Protein AF-A0A8H3E1N0-F1 (afdb_monomer_lite)

pLDDT: mean 84.83, std 15.78, range [29.83, 97.44]

Radius of gyration: 17.58 Å; chains: 1; bounding box: 45×34×52 Å

Sequence (153 aa):
MGNVQGLPPCPPDISEPHYLALLFARECMGCGQSIGATLYGELRVRFCRSCRHSRLVVLNGLDPRVDRLIYRSPEPIRVPLELSGPPVSCAIRVEADAIREKFKELLEAGDTDVLDAWEQERRMVTIERIKEARAIRAFLKSWKPNMRGLKPK

Secondary structure (DSSP, 8-state):
--SSTTPPPPPTTS-HHHHHHHHH--S-TTT---SSPEEETTTTEEE-HHHHHHHEEE--S--HHHHTTS--B-S-----GGG--S---EEEHHHHHHHHHHHHHHHHHT-HHHHHHHHHHHHHHHHHHHHHHHHHHHHHHHHTTGGGG----

Structure (mmCIF, N/CA/C/O backbone):
data_AF-A0A8H3E1N0-F1
#
_entry.id   AF-A0A8H3E1N0-F1
#
loop_
_atom_site.group_PDB
_atom_site.id
_atom_site.type_symbol
_atom_site.label_atom_id
_atom_site.label_alt_id
_atom_site.label_comp_id
_atom_site.label_asym_id
_atom_site.label_entity_id
_atom_site.label_seq_id
_atom_site.pdbx_PDB_ins_code
_atom_site.Cartn_x
_atom_site.Cartn_y
_atom_site.Cartn_z
_atom_site.occupancy
_atom_site.B_iso_or_equiv
_atom_site.auth_seq_id
_atom_site.auth_comp_id
_atom_site.auth_asym_id
_atom_site.auth_atom_id
_atom_site.pdbx_PDB_model_num
ATOM 1 N N . MET A 1 1 ? 18.885 -14.534 -2.332 1.00 52.19 1 MET A N 1
ATOM 2 C CA . MET A 1 1 ? 19.318 -13.412 -3.209 1.00 52.19 1 MET A CA 1
ATOM 3 C C . MET A 1 1 ? 20.668 -12.833 -2.760 1.00 52.19 1 MET A C 1
ATOM 5 O O . MET A 1 1 ? 20.719 -12.263 -1.683 1.00 52.19 1 MET A O 1
ATOM 9 N N . GLY A 1 2 ? 21.754 -12.975 -3.536 1.00 56.16 2 GLY A N 1
ATOM 10 C CA . GLY A 1 2 ? 23.086 -12.430 -3.174 1.00 56.16 2 GLY A CA 1
ATOM 11 C C . GLY A 1 2 ? 23.897 -11.827 -4.332 1.00 56.16 2 GLY A C 1
ATOM 12 O O . GLY A 1 2 ? 25.013 -11.367 -4.127 1.00 56.16 2 GLY A O 1
ATOM 13 N N . ASN A 1 3 ? 23.344 -11.800 -5.549 1.00 69.31 3 ASN A N 1
ATOM 14 C CA . ASN A 1 3 ? 24.115 -11.486 -6.761 1.00 69.31 3 ASN A CA 1
ATOM 15 C C . ASN A 1 3 ? 24.075 -10.001 -7.157 1.00 69.31 3 ASN A C 1
ATOM 17 O O . ASN A 1 3 ? 24.708 -9.608 -8.132 1.00 69.31 3 ASN A O 1
ATOM 21 N N . VAL A 1 4 ? 23.312 -9.175 -6.435 1.00 78.12 4 VAL A N 1
ATOM 22 C CA . VAL A 1 4 ? 23.146 -7.747 -6.725 1.00 78.12 4 VAL A CA 1
ATOM 23 C C . VAL A 1 4 ? 23.588 -6.942 -5.512 1.00 78.12 4 VAL A C 1
ATOM 25 O O . VAL A 1 4 ? 22.900 -6.904 -4.493 1.00 78.12 4 VAL A O 1
ATOM 28 N N . GLN A 1 5 ? 24.753 -6.304 -5.616 1.00 83.25 5 GLN A N 1
ATOM 29 C CA . GLN A 1 5 ? 25.311 -5.511 -4.524 1.00 83.25 5 GLN A CA 1
ATOM 30 C C . GLN A 1 5 ? 24.374 -4.350 -4.159 1.00 83.25 5 GLN A C 1
ATOM 32 O O . GLN A 1 5 ? 23.920 -3.603 -5.026 1.00 83.25 5 GLN A O 1
ATOM 37 N N . GLY A 1 6 ? 24.092 -4.200 -2.863 1.00 86.88 6 GLY A N 1
ATOM 38 C CA . GLY A 1 6 ? 23.243 -3.128 -2.337 1.00 86.88 6 GLY A CA 1
ATOM 39 C C . GLY A 1 6 ? 21.738 -3.319 -2.558 1.00 86.88 6 GLY A C 1
ATOM 40 O O . GLY A 1 6 ? 20.975 -2.423 -2.202 1.00 86.88 6 GLY A O 1
ATOM 41 N N . LEU A 1 7 ? 21.302 -4.455 -3.118 1.00 90.12 7 LEU A N 1
ATOM 42 C CA . LEU A 1 7 ? 19.887 -4.808 -3.223 1.00 90.12 7 LEU A CA 1
ATOM 43 C C . LEU A 1 7 ? 19.283 -4.973 -1.814 1.00 90.12 7 LEU A C 1
ATOM 45 O O . LEU A 1 7 ? 19.788 -5.798 -1.049 1.00 90.12 7 LEU A O 1
ATOM 49 N N . PRO A 1 8 ? 18.208 -4.243 -1.457 1.00 93.56 8 PRO A N 1
ATOM 50 C CA . PRO A 1 8 ? 17.540 -4.445 -0.177 1.00 93.56 8 PRO A CA 1
ATOM 51 C C . PRO A 1 8 ? 16.937 -5.853 -0.092 1.00 93.56 8 PRO A C 1
ATOM 53 O O . PRO A 1 8 ? 16.534 -6.392 -1.131 1.00 93.56 8 PRO A O 1
ATOM 56 N N . PRO A 1 9 ? 16.836 -6.443 1.112 1.00 93.06 9 PRO A N 1
ATOM 57 C CA . PRO A 1 9 ? 16.220 -7.755 1.286 1.00 93.06 9 PRO A CA 1
ATOM 58 C C . PRO A 1 9 ? 14.776 -7.760 0.770 1.00 93.06 9 PRO A C 1
ATOM 60 O O . PRO A 1 9 ? 14.094 -6.734 0.789 1.00 93.06 9 PRO A O 1
ATOM 63 N N . CYS A 1 10 ? 14.317 -8.921 0.298 1.00 94.44 10 CYS A N 1
ATOM 64 C CA . CYS A 1 10 ? 12.913 -9.099 -0.058 1.00 94.44 10 CYS A CA 1
ATOM 65 C C . CYS A 1 10 ? 12.059 -8.968 1.207 1.00 94.44 10 CYS A C 1
ATOM 67 O O . CYS A 1 10 ? 12.362 -9.648 2.191 1.00 94.44 10 CYS A O 1
ATOM 69 N N . PRO A 1 11 ? 11.007 -8.135 1.188 1.00 94.56 11 PRO A N 1
ATOM 70 C CA . PRO A 1 11 ? 10.053 -8.090 2.282 1.00 94.56 11 PRO A CA 1
ATOM 71 C C . PRO A 1 11 ? 9.407 -9.462 2.540 1.00 94.56 11 PRO A C 1
ATOM 73 O O . PRO A 1 11 ? 9.196 -10.213 1.583 1.00 94.56 11 PRO A O 1
ATOM 76 N N . PRO A 1 12 ? 9.046 -9.786 3.792 1.00 92.56 12 PRO A N 1
ATOM 77 C CA . PRO A 1 12 ? 8.578 -11.123 4.170 1.00 92.56 12 PRO A CA 1
ATOM 78 C C . PRO A 1 12 ? 7.184 -11.484 3.628 1.00 92.56 12 PRO A C 1
ATOM 80 O O . PRO A 1 12 ? 6.870 -12.660 3.477 1.00 92.56 12 PRO A O 1
ATOM 83 N N . ASP A 1 13 ? 6.341 -10.497 3.326 1.00 93.19 13 ASP A N 1
ATOM 84 C CA . ASP A 1 13 ? 4.964 -10.684 2.844 1.00 93.19 13 ASP A CA 1
ATOM 85 C C . ASP A 1 13 ? 4.842 -10.775 1.310 1.00 93.19 13 ASP A C 1
ATOM 87 O O . ASP A 1 13 ? 3.732 -10.850 0.785 1.00 93.19 13 ASP A O 1
ATOM 91 N N . ILE A 1 14 ? 5.959 -10.798 0.572 1.00 93.81 14 ILE A N 1
ATOM 92 C CA . ILE A 1 14 ? 5.976 -11.107 -0.866 1.00 93.81 14 ILE A CA 1
ATOM 93 C C . ILE A 1 14 ? 7.064 -12.133 -1.196 1.00 93.81 14 ILE A C 1
ATOM 95 O O . ILE A 1 14 ? 8.072 -12.245 -0.508 1.00 93.81 14 ILE A O 1
ATOM 99 N N . SER A 1 15 ? 6.872 -12.891 -2.276 1.00 94.81 15 SER A N 1
ATOM 100 C CA . SER A 1 15 ? 7.863 -13.873 -2.728 1.00 94.81 15 SER A CA 1
ATOM 101 C C . SER A 1 15 ? 9.052 -13.205 -3.431 1.00 94.81 15 SER A C 1
ATOM 103 O O . SER A 1 15 ? 8.896 -12.154 -4.060 1.00 94.81 15 SER A O 1
ATOM 105 N N . GLU A 1 16 ? 10.234 -13.840 -3.408 1.00 92.50 16 GLU A N 1
ATOM 106 C CA . GLU A 1 16 ? 11.411 -13.305 -4.116 1.00 92.50 16 GLU A CA 1
ATOM 107 C C . GLU A 1 16 ? 11.133 -13.031 -5.611 1.00 92.50 16 GLU A C 1
ATOM 109 O O . GLU A 1 16 ? 11.491 -11.951 -6.087 1.00 92.50 16 GLU A O 1
ATOM 114 N N . PRO A 1 17 ? 10.446 -13.917 -6.371 1.00 92.75 17 PRO A N 1
ATOM 115 C CA . PRO A 1 17 ? 10.100 -13.629 -7.764 1.00 92.75 17 PRO A CA 1
ATOM 116 C C . PRO A 1 17 ? 9.224 -12.381 -7.922 1.00 92.75 17 PRO A C 1
ATOM 118 O O . PRO A 1 17 ? 9.448 -11.581 -8.833 1.00 92.75 17 PRO A O 1
ATOM 121 N N . HIS A 1 18 ? 8.258 -12.176 -7.020 1.00 93.56 18 HIS A N 1
ATOM 122 C CA . HIS A 1 18 ? 7.418 -10.980 -7.022 1.00 93.56 18 HIS A CA 1
ATOM 123 C C . HIS A 1 18 ? 8.257 -9.724 -6.760 1.00 93.56 18 HIS A C 1
ATOM 125 O O . HIS A 1 18 ? 8.110 -8.714 -7.449 1.00 93.56 18 HIS A O 1
ATOM 131 N N . TYR A 1 19 ? 9.174 -9.790 -5.796 1.00 95.00 19 TYR A N 1
ATOM 132 C CA . TYR A 1 19 ? 10.064 -8.685 -5.463 1.00 95.00 19 TYR A CA 1
ATOM 133 C C . TYR A 1 19 ? 11.015 -8.328 -6.612 1.00 95.00 19 TYR A C 1
ATOM 135 O O . TYR A 1 19 ? 11.168 -7.156 -6.957 1.00 95.00 19 TYR A O 1
ATOM 143 N N . LEU A 1 20 ? 11.595 -9.321 -7.286 1.00 92.00 20 LEU A N 1
ATOM 144 C CA . LEU A 1 20 ? 12.426 -9.081 -8.467 1.00 92.00 20 LEU A CA 1
ATOM 145 C C . LEU A 1 20 ? 11.619 -8.449 -9.606 1.00 92.00 20 LEU A C 1
ATOM 147 O O . LEU A 1 20 ? 12.094 -7.501 -10.238 1.00 92.00 20 LEU A O 1
ATOM 151 N N . ALA A 1 21 ? 10.380 -8.898 -9.827 1.00 92.00 21 ALA A N 1
ATOM 152 C CA . ALA A 1 21 ? 9.488 -8.250 -10.780 1.00 92.00 21 ALA A CA 1
ATOM 153 C C . ALA A 1 21 ? 9.202 -6.791 -10.375 1.00 92.00 21 ALA A C 1
ATOM 155 O O . ALA A 1 21 ? 9.236 -5.890 -11.215 1.00 92.00 21 ALA A O 1
ATOM 156 N N 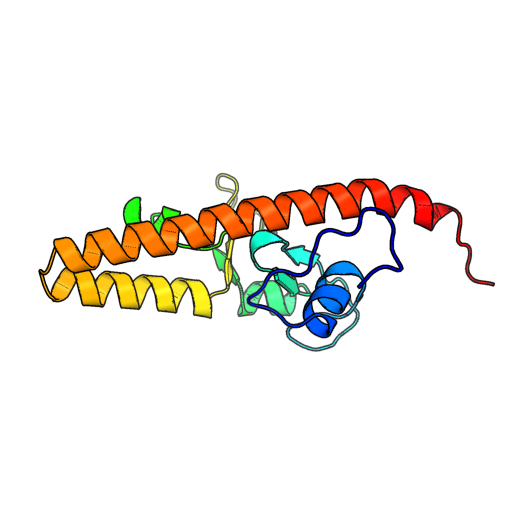. LEU A 1 22 ? 8.999 -6.515 -9.083 1.00 93.75 22 LEU A N 1
ATOM 157 C CA . LEU A 1 22 ? 8.756 -5.160 -8.579 1.00 93.75 22 LEU A CA 1
ATOM 158 C C . LEU A 1 22 ? 9.926 -4.226 -8.886 1.00 93.75 22 LEU A C 1
ATOM 160 O O . LEU A 1 22 ? 9.730 -3.059 -9.225 1.00 93.75 22 LEU A O 1
ATOM 164 N N . LEU A 1 23 ? 11.152 -4.723 -8.797 1.00 91.69 23 LEU A N 1
ATOM 165 C CA . LEU A 1 23 ? 12.338 -3.904 -9.002 1.00 91.69 23 LEU A CA 1
ATOM 166 C C . LEU A 1 23 ? 12.717 -3.766 -10.473 1.00 91.69 23 LEU A C 1
ATOM 168 O O . LEU A 1 23 ? 13.005 -2.650 -10.918 1.00 91.69 23 LEU A O 1
ATOM 172 N N . PHE A 1 24 ? 12.674 -4.862 -11.227 1.00 87.88 24 PHE A N 1
ATOM 173 C CA . PHE A 1 24 ? 13.349 -4.958 -12.522 1.00 87.88 24 PHE A CA 1
ATOM 174 C C . PHE A 1 24 ? 12.411 -5.159 -13.715 1.00 87.88 24 PHE A C 1
ATOM 176 O O . PHE A 1 24 ? 12.794 -4.796 -14.830 1.00 87.88 24 PHE A O 1
ATOM 183 N N . ALA A 1 25 ? 11.195 -5.674 -13.510 1.00 87.94 25 ALA A N 1
ATOM 184 C CA . ALA A 1 25 ? 10.255 -5.875 -14.609 1.00 87.94 25 ALA A CA 1
ATOM 185 C C . ALA A 1 25 ? 9.773 -4.537 -15.189 1.00 87.94 25 ALA A C 1
ATOM 187 O O . ALA A 1 25 ? 9.681 -3.507 -14.503 1.00 87.94 25 ALA A O 1
ATOM 188 N N . ARG A 1 26 ? 9.455 -4.554 -16.485 1.00 86.62 26 ARG A N 1
ATOM 189 C CA . ARG A 1 26 ? 8.876 -3.404 -17.204 1.00 86.62 26 ARG A CA 1
ATOM 190 C C . ARG A 1 26 ? 7.360 -3.538 -17.353 1.00 86.62 26 ARG A C 1
ATOM 192 O O . ARG A 1 26 ? 6.680 -2.566 -17.676 1.00 86.62 26 ARG A O 1
ATOM 199 N N . GLU A 1 27 ? 6.852 -4.727 -17.070 1.00 91.44 27 GLU A N 1
ATOM 200 C CA . GLU A 1 27 ? 5.467 -5.148 -17.141 1.00 91.44 27 GLU A CA 1
ATOM 201 C C . GLU A 1 27 ? 4.630 -4.533 -16.021 1.00 91.44 27 GLU A C 1
ATOM 203 O O . GLU A 1 27 ? 5.053 -4.363 -14.874 1.00 91.44 27 GLU A O 1
ATOM 208 N N . CYS A 1 28 ? 3.387 -4.211 -16.362 1.00 93.81 28 CYS A N 1
ATOM 209 C CA . CYS A 1 28 ? 2.356 -3.914 -15.391 1.00 93.81 28 CYS A CA 1
ATOM 210 C C . CYS A 1 28 ? 2.003 -5.190 -14.622 1.00 93.81 28 CYS A C 1
ATOM 212 O O . CYS A 1 28 ? 1.508 -6.149 -15.204 1.00 93.81 28 CYS A O 1
ATOM 214 N N . MET A 1 29 ? 2.137 -5.176 -13.301 1.00 94.12 29 MET A N 1
ATOM 215 C CA . MET A 1 29 ? 1.764 -6.300 -12.436 1.00 94.12 29 MET A CA 1
ATOM 216 C C . MET A 1 29 ? 0.254 -6.559 -12.392 1.00 94.12 29 MET A C 1
ATOM 218 O O . MET A 1 29 ? -0.182 -7.616 -11.959 1.00 94.12 29 MET A O 1
ATOM 222 N N . GLY A 1 30 ? -0.558 -5.595 -12.834 1.00 92.75 30 GLY A N 1
ATOM 223 C CA . GLY A 1 30 ? -2.013 -5.728 -12.862 1.00 92.75 30 GLY A CA 1
ATOM 224 C C . GLY A 1 30 ? -2.584 -6.336 -14.147 1.00 92.75 30 GLY A C 1
ATOM 225 O O . GLY A 1 30 ? -3.702 -6.843 -14.101 1.00 92.75 30 GLY A O 1
ATOM 226 N N . CYS A 1 31 ? -1.882 -6.238 -15.283 1.00 94.62 31 CYS A N 1
ATOM 227 C CA . CYS A 1 31 ? -2.374 -6.716 -16.587 1.00 94.62 31 CYS A CA 1
ATOM 228 C C . CYS A 1 31 ? -1.313 -7.395 -17.472 1.00 94.62 31 CYS A C 1
ATOM 230 O O . CYS A 1 31 ? -1.623 -7.791 -18.591 1.00 94.62 31 CYS A O 1
ATOM 232 N N . GLY A 1 32 ? -0.061 -7.477 -17.022 1.00 93.25 32 GLY A N 1
ATOM 233 C CA . GLY A 1 32 ? 1.060 -8.098 -17.735 1.00 93.25 32 GLY A CA 1
ATOM 234 C C . GLY A 1 32 ? 1.672 -7.269 -18.870 1.00 93.25 32 GLY A C 1
ATOM 235 O O . GLY A 1 32 ? 2.724 -7.626 -19.379 1.00 93.25 32 GLY A O 1
ATOM 236 N N . GLN A 1 33 ? 1.063 -6.150 -19.272 1.00 92.06 33 GLN A N 1
ATOM 237 C CA . GLN A 1 33 ? 1.528 -5.369 -20.427 1.00 92.06 33 GLN A CA 1
ATOM 238 C C . GLN A 1 33 ? 2.784 -4.540 -20.108 1.00 92.06 33 GLN A C 1
ATOM 240 O O . GLN A 1 33 ? 2.818 -3.843 -19.093 1.00 92.06 33 GLN A O 1
ATOM 245 N N . SER A 1 34 ? 3.777 -4.517 -21.004 1.00 80.25 34 SER A N 1
ATOM 246 C CA . SER A 1 34 ? 5.069 -3.815 -20.826 1.00 80.25 34 SER A CA 1
ATOM 247 C C . SER A 1 34 ? 5.030 -2.287 -21.029 1.00 80.25 34 SER A C 1
ATOM 249 O O . SER A 1 34 ? 6.073 -1.643 -21.143 1.00 80.25 34 SER A O 1
ATOM 251 N N . ILE A 1 35 ? 3.844 -1.669 -21.082 1.00 78.94 35 ILE A N 1
ATOM 252 C CA . ILE A 1 35 ? 3.690 -0.254 -21.453 1.00 78.94 35 ILE A CA 1
ATOM 253 C C . ILE A 1 35 ? 3.537 0.638 -20.214 1.00 78.94 35 ILE A C 1
ATOM 255 O O . ILE A 1 35 ? 2.506 0.635 -19.536 1.00 78.94 35 ILE A O 1
ATOM 259 N N . GLY A 1 36 ? 4.549 1.478 -19.972 1.00 77.44 36 GLY A N 1
ATOM 260 C CA . GLY A 1 36 ? 4.445 2.656 -19.101 1.00 77.44 36 GLY A CA 1
ATOM 261 C C . GLY A 1 36 ? 4.115 2.353 -17.637 1.00 77.44 36 GLY A C 1
ATOM 262 O O . GLY A 1 36 ? 3.454 3.163 -16.977 1.00 77.44 36 GLY A O 1
ATOM 263 N N . ALA A 1 37 ? 4.530 1.188 -17.131 1.00 87.19 37 ALA A N 1
ATOM 264 C CA . ALA A 1 37 ? 4.295 0.808 -15.748 1.00 87.19 37 ALA A CA 1
ATOM 265 C C . ALA A 1 37 ? 5.116 1.687 -14.789 1.00 87.19 37 ALA A C 1
ATOM 267 O O . ALA A 1 37 ? 6.341 1.776 -14.875 1.00 87.19 37 ALA A O 1
ATOM 268 N N . THR A 1 38 ? 4.421 2.356 -13.871 1.00 87.69 38 THR A N 1
ATOM 269 C CA . THR A 1 38 ? 5.021 3.179 -12.816 1.00 87.69 38 THR A CA 1
ATOM 270 C C . THR A 1 38 ? 5.163 2.341 -11.553 1.00 87.69 38 THR A C 1
ATOM 272 O O . THR A 1 38 ? 4.214 1.657 -11.171 1.00 87.69 38 THR A O 1
ATOM 275 N N . LEU A 1 39 ? 6.335 2.397 -10.918 1.00 89.56 39 LEU A N 1
ATOM 276 C CA . LEU A 1 39 ? 6.594 1.757 -9.630 1.00 89.56 39 LEU A CA 1
ATOM 277 C C . LEU A 1 39 ? 5.972 2.568 -8.488 1.00 89.56 39 LEU A C 1
ATOM 279 O O . LEU A 1 39 ? 6.287 3.746 -8.339 1.00 89.56 39 LEU A O 1
ATOM 283 N N . TYR A 1 40 ? 5.183 1.895 -7.656 1.00 90.75 40 TYR A N 1
ATOM 284 C CA . TYR A 1 40 ? 4.689 2.375 -6.370 1.00 90.75 40 TYR A CA 1
ATOM 285 C C . TYR A 1 40 ? 5.310 1.507 -5.277 1.00 90.75 40 TYR A C 1
ATOM 287 O O . TYR A 1 40 ? 4.806 0.425 -4.986 1.00 90.75 40 TYR A O 1
ATOM 295 N N . GLY A 1 41 ? 6.441 1.943 -4.717 1.00 91.06 41 GLY A N 1
ATOM 296 C CA . GLY A 1 41 ? 7.233 1.131 -3.785 1.00 91.06 41 GLY A CA 1
ATOM 297 C C . GLY A 1 41 ? 6.476 0.798 -2.500 1.00 91.06 41 GLY A C 1
ATOM 298 O O . GLY A 1 41 ? 6.456 -0.354 -2.081 1.00 91.06 41 GLY A O 1
ATOM 299 N N . GLU A 1 42 ? 5.776 1.779 -1.931 1.00 92.50 42 GLU A N 1
ATOM 300 C CA . GLU A 1 42 ? 4.973 1.617 -0.711 1.00 92.50 42 GLU A CA 1
ATOM 301 C C . GLU A 1 42 ? 3.796 0.662 -0.933 1.00 92.50 42 GLU A C 1
ATOM 303 O O . GLU A 1 42 ? 3.403 -0.085 -0.039 1.00 92.50 42 GLU A O 1
ATOM 308 N N . LEU A 1 43 ? 3.265 0.641 -2.156 1.00 94.25 43 LEU A N 1
ATOM 309 C CA . LEU A 1 43 ? 2.169 -0.237 -2.556 1.00 94.25 43 LEU A CA 1
ATOM 310 C C . LEU A 1 43 ? 2.662 -1.570 -3.125 1.00 94.25 43 LEU A C 1
ATOM 312 O O . LEU A 1 43 ? 1.849 -2.451 -3.358 1.00 94.25 43 LEU A O 1
ATOM 316 N N . ARG A 1 44 ? 3.976 -1.732 -3.325 1.00 94.62 44 ARG A N 1
ATOM 317 C CA . ARG A 1 44 ? 4.620 -2.930 -3.880 1.00 94.62 44 ARG A CA 1
ATOM 318 C C . ARG A 1 44 ? 4.034 -3.385 -5.213 1.00 94.62 44 ARG A C 1
ATOM 320 O O . ARG A 1 44 ? 3.913 -4.571 -5.486 1.00 94.62 44 ARG A O 1
ATOM 327 N N . VAL A 1 45 ? 3.701 -2.423 -6.070 1.00 93.50 45 VAL A N 1
ATOM 328 C CA . VAL A 1 45 ? 3.127 -2.697 -7.391 1.00 93.50 45 VAL A CA 1
ATOM 329 C C . VAL A 1 45 ? 3.761 -1.850 -8.483 1.00 93.50 45 VAL A C 1
ATOM 331 O O . VAL A 1 45 ? 4.217 -0.724 -8.265 1.00 93.50 45 VAL A O 1
ATOM 334 N N . ARG A 1 46 ? 3.727 -2.382 -9.705 1.00 92.56 46 ARG A N 1
ATOM 335 C CA . ARG A 1 46 ? 3.962 -1.637 -10.943 1.00 92.56 46 ARG A CA 1
ATOM 336 C C . ARG A 1 46 ? 2.683 -1.572 -11.749 1.00 92.56 46 ARG A C 1
ATOM 338 O O . ARG A 1 46 ? 2.207 -2.605 -12.209 1.00 92.56 46 ARG A O 1
ATOM 345 N N . PHE A 1 47 ? 2.154 -0.373 -11.978 1.00 91.75 47 PHE A N 1
ATOM 346 C CA . PHE A 1 47 ? 0.916 -0.209 -12.740 1.00 91.75 47 PHE A CA 1
ATOM 347 C C . PHE A 1 47 ? 1.071 0.729 -13.932 1.00 91.75 47 PHE A C 1
ATOM 349 O O . PHE A 1 47 ? 1.606 1.835 -13.821 1.00 91.75 47 PHE A O 1
ATOM 356 N N . CYS A 1 48 ? 0.559 0.291 -15.084 1.00 91.00 48 CYS A N 1
ATOM 357 C CA . CYS A 1 48 ? 0.325 1.149 -16.241 1.00 91.00 48 CYS A CA 1
ATOM 358 C C . CYS A 1 48 ? -0.806 2.153 -15.949 1.00 91.00 48 CYS A C 1
ATOM 360 O O . CYS A 1 48 ? -1.473 2.095 -14.914 1.00 91.00 48 CYS A O 1
ATOM 362 N N . ARG A 1 49 ? -1.056 3.097 -16.864 1.00 88.06 49 ARG A N 1
ATOM 363 C CA . ARG A 1 49 ? -2.093 4.133 -16.683 1.00 88.06 49 ARG A CA 1
ATOM 364 C C . ARG A 1 49 ? -3.484 3.557 -16.376 1.00 88.06 49 ARG A C 1
ATOM 366 O O . ARG A 1 49 ? -4.108 4.014 -15.426 1.00 88.06 49 ARG A O 1
ATOM 373 N N . SER A 1 50 ? -3.941 2.551 -17.121 1.00 90.25 50 SER A N 1
ATOM 374 C CA . SER A 1 50 ? -5.269 1.952 -16.920 1.00 90.25 50 SER A CA 1
ATOM 375 C C . SER A 1 50 ? -5.378 1.205 -15.589 1.00 90.25 50 SER A C 1
ATOM 377 O O . SER A 1 50 ? -6.354 1.385 -14.858 1.00 90.25 50 SER A O 1
ATOM 379 N N . CYS A 1 51 ? -4.359 0.422 -15.219 1.00 92.88 51 CYS A N 1
ATOM 380 C CA . CYS A 1 51 ? -4.330 -0.255 -13.923 1.00 92.88 51 CYS A CA 1
ATOM 381 C C . CYS A 1 51 ? -4.270 0.727 -12.750 1.00 92.88 51 CYS A C 1
ATOM 383 O O . CYS A 1 51 ? -4.901 0.470 -11.735 1.00 92.88 51 CYS A O 1
ATOM 385 N N . ARG A 1 52 ? -3.593 1.875 -12.883 1.00 89.88 52 ARG A N 1
ATOM 386 C CA . ARG A 1 52 ? -3.620 2.915 -11.843 1.00 89.88 52 ARG A CA 1
ATOM 387 C C . ARG A 1 52 ? -5.025 3.453 -11.599 1.00 89.88 52 ARG A C 1
ATOM 389 O O . ARG A 1 52 ? -5.437 3.533 -10.453 1.00 89.88 52 ARG A O 1
ATOM 396 N N . HIS A 1 53 ? -5.763 3.789 -12.656 1.00 87.50 53 HIS A N 1
ATOM 397 C CA . HIS A 1 53 ? -7.114 4.344 -12.514 1.00 87.50 53 HIS A CA 1
ATOM 398 C C . HIS A 1 53 ? -8.114 3.332 -11.940 1.00 87.50 53 HIS A C 1
ATOM 400 O O . HIS A 1 53 ? -8.997 3.700 -11.175 1.00 87.50 53 HIS A O 1
ATOM 406 N N . SER A 1 54 ? -7.979 2.056 -12.308 1.00 91.81 54 SER A N 1
ATOM 407 C CA . SER A 1 54 ? -8.897 1.001 -11.861 1.00 91.81 54 SER A CA 1
ATOM 408 C C . SER A 1 54 ? -8.564 0.467 -10.463 1.00 91.81 54 SER A C 1
ATOM 410 O O . SER A 1 54 ? -9.467 0.227 -9.661 1.00 91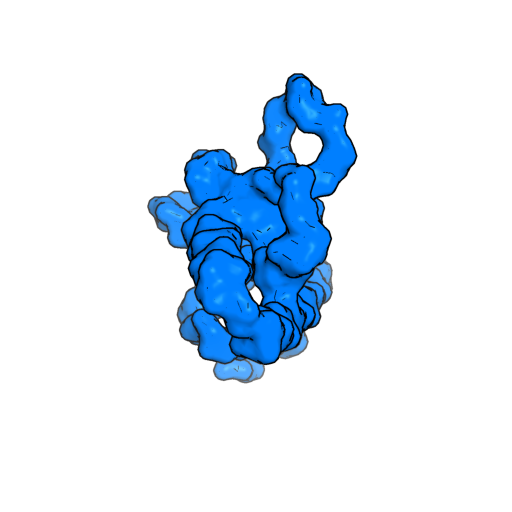.81 54 SER A O 1
ATOM 412 N N . ARG A 1 55 ? -7.275 0.288 -10.147 1.00 94.00 55 ARG A N 1
ATOM 413 C CA . ARG A 1 55 ? -6.822 -0.420 -8.936 1.00 94.00 55 ARG A CA 1
ATOM 414 C C . ARG A 1 55 ? -6.393 0.492 -7.793 1.00 94.00 55 ARG A C 1
ATOM 416 O O . ARG A 1 55 ? -6.322 0.008 -6.666 1.00 94.00 55 ARG A O 1
ATOM 423 N N . LEU A 1 56 ? -6.091 1.764 -8.054 1.00 92.12 56 LEU A N 1
ATOM 424 C CA . LEU A 1 56 ? -5.730 2.711 -7.002 1.00 92.12 56 LEU A CA 1
ATOM 425 C C . LEU A 1 56 ? -6.919 3.592 -6.620 1.00 92.12 56 LEU A C 1
ATOM 427 O O . LEU A 1 56 ? -7.781 3.904 -7.443 1.00 92.12 56 LEU A O 1
ATOM 431 N N . VAL A 1 57 ? -6.932 3.999 -5.357 1.00 89.94 57 VAL A N 1
ATOM 432 C CA . VAL A 1 57 ? -7.845 5.002 -4.809 1.00 89.94 57 VAL A CA 1
ATOM 433 C C . VAL A 1 57 ? -7.053 6.176 -4.281 1.00 89.94 57 VAL A C 1
ATOM 435 O O . VAL A 1 57 ? -5.953 6.018 -3.752 1.00 89.94 57 VAL A O 1
ATOM 438 N N . VAL A 1 58 ? -7.632 7.359 -4.431 1.00 86.81 58 VAL A N 1
ATOM 439 C CA . VAL A 1 58 ? -7.154 8.568 -3.774 1.00 86.81 58 VAL A CA 1
ATOM 440 C C . VAL A 1 58 ? -7.628 8.548 -2.324 1.00 86.81 58 VAL A C 1
ATOM 442 O O . VAL A 1 58 ? -8.804 8.294 -2.066 1.00 86.81 58 VAL A O 1
ATOM 445 N N . LEU A 1 59 ? -6.721 8.822 -1.390 1.00 84.81 59 LEU A N 1
ATOM 446 C CA . LEU A 1 59 ? -7.056 8.969 0.023 1.00 84.81 59 LEU A CA 1
ATOM 447 C C . LEU A 1 59 ? -7.359 10.445 0.304 1.00 84.81 59 LEU A C 1
ATOM 449 O O . LEU A 1 59 ? -6.456 11.275 0.236 1.00 84.81 59 LEU A O 1
ATOM 453 N N . ASN A 1 60 ? -8.621 10.759 0.603 1.00 81.19 60 ASN A N 1
ATOM 454 C CA . ASN A 1 60 ? -9.092 12.099 0.957 1.00 81.19 60 ASN A CA 1
ATOM 455 C C . ASN A 1 60 ? -10.047 12.019 2.149 1.00 81.19 60 ASN A C 1
ATOM 457 O O . ASN A 1 60 ? -10.968 11.206 2.130 1.00 81.19 60 ASN A O 1
ATOM 461 N N . GLY A 1 61 ? -9.848 12.886 3.148 1.00 78.06 61 GLY A N 1
ATOM 462 C CA . GLY A 1 61 ? -10.791 13.055 4.262 1.00 78.06 61 GLY A CA 1
ATOM 463 C C . GLY A 1 61 ? -11.009 11.801 5.113 1.00 78.06 61 GLY A C 1
ATOM 464 O O . GLY A 1 61 ? -12.118 11.578 5.586 1.00 78.06 61 GLY A O 1
ATOM 465 N N . LEU A 1 62 ? -9.984 10.959 5.267 1.00 82.56 62 LEU A N 1
ATOM 466 C CA . LEU A 1 62 ? -10.064 9.781 6.128 1.00 82.56 62 LEU A CA 1
ATOM 467 C C . LEU A 1 62 ? -9.947 10.162 7.604 1.00 82.56 62 LEU A C 1
ATOM 469 O O . LEU A 1 62 ? -9.275 11.136 7.950 1.00 82.56 62 LEU A O 1
ATOM 473 N N . ASP A 1 63 ? -10.551 9.340 8.463 1.00 87.81 63 ASP A N 1
ATOM 474 C CA . ASP A 1 63 ? -10.299 9.382 9.901 1.00 87.81 63 ASP A CA 1
ATOM 475 C C . ASP A 1 63 ? -8.777 9.282 10.166 1.00 87.81 63 ASP A C 1
ATOM 477 O O . ASP A 1 63 ? -8.125 8.395 9.599 1.00 87.81 63 ASP A O 1
ATOM 481 N N . PRO A 1 64 ? -8.181 10.161 10.998 1.00 88.44 64 PRO A N 1
ATOM 482 C CA . PRO A 1 64 ? -6.743 10.155 11.268 1.00 88.44 64 PRO A CA 1
ATOM 483 C C . PRO A 1 64 ? -6.190 8.834 11.818 1.00 88.44 64 PRO A C 1
ATOM 485 O O . PRO A 1 64 ? -5.000 8.559 11.626 1.00 88.44 64 PRO A O 1
ATOM 488 N N . ARG A 1 65 ? -7.014 8.030 12.506 1.00 90.62 65 ARG A N 1
ATOM 489 C CA . ARG A 1 65 ? -6.650 6.685 12.972 1.00 90.62 65 ARG A CA 1
ATOM 490 C C . ARG A 1 65 ? -6.473 5.779 11.765 1.00 90.62 65 ARG A C 1
ATOM 492 O O . ARG A 1 65 ? -5.368 5.299 11.536 1.00 90.62 65 ARG A O 1
ATOM 499 N N . VAL A 1 66 ? -7.506 5.667 10.928 1.00 91.62 66 VAL A N 1
ATOM 500 C CA . VAL A 1 66 ? -7.523 4.821 9.721 1.00 91.62 66 VAL A CA 1
ATOM 501 C C . VAL A 1 66 ? -6.448 5.227 8.718 1.00 91.62 66 VAL A C 1
ATOM 503 O O . VAL A 1 66 ? -5.757 4.369 8.167 1.00 91.62 66 VAL A O 1
ATOM 506 N N . ASP A 1 67 ? -6.268 6.530 8.497 1.00 89.88 67 ASP A N 1
ATOM 507 C CA . ASP A 1 67 ? -5.294 7.069 7.547 1.00 89.88 67 ASP A CA 1
ATOM 508 C C . ASP A 1 67 ? -3.893 6.484 7.803 1.00 89.88 67 ASP A C 1
ATOM 510 O O . ASP A 1 67 ? -3.209 6.036 6.879 1.00 89.88 67 ASP A O 1
ATOM 514 N N . ARG A 1 68 ? -3.469 6.405 9.070 1.00 90.94 68 ARG A N 1
ATOM 515 C CA . ARG A 1 68 ? -2.142 5.900 9.479 1.00 90.94 68 ARG A CA 1
ATOM 516 C C . ARG A 1 68 ? -1.965 4.389 9.306 1.00 90.94 68 ARG A C 1
ATOM 518 O O . ARG A 1 68 ? -0.829 3.917 9.343 1.00 90.94 68 ARG A O 1
ATOM 525 N N . LEU A 1 69 ? -3.051 3.644 9.117 1.00 94.75 69 LEU A N 1
ATOM 526 C CA . LEU A 1 69 ? -3.034 2.188 8.963 1.00 94.75 69 LEU A CA 1
ATOM 527 C C . LEU A 1 69 ? -2.894 1.764 7.498 1.00 94.75 69 LEU A C 1
ATOM 529 O O . LEU A 1 69 ? -2.420 0.663 7.222 1.00 94.75 69 LEU A O 1
ATOM 533 N N . ILE A 1 70 ? -3.278 2.632 6.560 1.00 94.38 70 ILE A N 1
ATOM 534 C CA . ILE A 1 70 ? -3.285 2.338 5.125 1.00 94.38 70 ILE A CA 1
ATOM 535 C C . ILE A 1 70 ? -1.896 2.549 4.515 1.00 94.38 70 ILE A C 1
ATOM 537 O O . ILE A 1 70 ? -1.252 3.588 4.696 1.00 94.38 70 ILE A O 1
ATOM 541 N N . TYR A 1 71 ? -1.453 1.573 3.717 1.00 93.00 71 TYR A N 1
ATOM 542 C CA . TYR A 1 71 ? -0.281 1.736 2.864 1.00 93.00 71 TYR A CA 1
ATOM 543 C C . TYR A 1 71 ? -0.568 2.804 1.812 1.00 93.00 71 TYR A C 1
ATOM 545 O O . TYR A 1 71 ? -1.468 2.650 0.985 1.00 93.00 71 TYR A O 1
ATOM 553 N N . ARG A 1 72 ? 0.214 3.883 1.826 1.00 90.19 72 ARG A N 1
ATOM 554 C CA . ARG A 1 72 ? 0.041 4.998 0.898 1.00 90.19 72 ARG A CA 1
ATOM 555 C C . ARG A 1 72 ? 1.318 5.266 0.127 1.00 90.19 72 ARG A C 1
ATOM 557 O O . ARG A 1 72 ? 2.405 5.239 0.700 1.00 90.19 72 ARG A O 1
ATOM 564 N N . SER A 1 73 ? 1.182 5.582 -1.152 1.00 86.81 73 SER A N 1
ATOM 565 C CA . SER A 1 73 ? 2.283 6.138 -1.929 1.00 86.81 73 SER A CA 1
ATOM 566 C C . SER A 1 73 ? 2.144 7.658 -2.013 1.00 86.81 73 SER A C 1
ATOM 568 O O . SER A 1 73 ? 1.047 8.146 -2.315 1.00 86.81 73 SER A O 1
ATOM 570 N N . PRO A 1 74 ? 3.227 8.415 -1.752 1.00 72.12 74 PRO A N 1
ATOM 571 C CA . PRO A 1 74 ? 3.248 9.858 -1.966 1.00 72.12 74 PRO A CA 1
ATOM 572 C C . PRO A 1 74 ? 3.339 10.219 -3.456 1.00 72.12 74 PRO A C 1
ATOM 574 O O . PRO A 1 74 ? 3.171 11.380 -3.821 1.00 72.12 74 PRO A O 1
ATOM 577 N N . GLU A 1 75 ? 3.613 9.245 -4.326 1.00 69.00 75 GLU A N 1
ATOM 578 C CA . GLU A 1 75 ? 3.633 9.416 -5.770 1.00 69.00 75 GLU A CA 1
ATOM 579 C C . GLU A 1 75 ? 2.228 9.776 -6.250 1.00 69.00 75 GLU A C 1
ATOM 581 O O . GLU A 1 75 ? 1.317 8.944 -6.156 1.00 69.00 75 GLU A O 1
ATOM 586 N N . PRO A 1 76 ? 2.035 10.986 -6.802 1.00 60.47 76 PRO A N 1
ATOM 587 C CA . PRO A 1 76 ? 0.711 11.419 -7.189 1.00 60.47 76 PRO A CA 1
ATOM 588 C C . PRO A 1 76 ? 0.187 10.507 -8.297 1.00 60.47 76 PRO A C 1
ATOM 590 O O . PRO A 1 76 ? 0.868 10.225 -9.295 1.00 60.47 76 PRO A O 1
ATOM 593 N N . ILE A 1 77 ? -1.070 10.088 -8.165 1.00 62.97 77 ILE A N 1
ATOM 594 C CA . ILE A 1 77 ? -1.841 9.729 -9.350 1.00 62.97 77 ILE A CA 1
ATOM 595 C C . ILE A 1 77 ? -1.913 11.015 -10.171 1.00 62.97 77 ILE A C 1
ATOM 597 O O . ILE A 1 77 ? -2.355 12.045 -9.669 1.00 62.97 77 ILE A O 1
ATOM 601 N N . ARG A 1 78 ? -1.449 10.980 -11.426 1.00 59.78 78 ARG A N 1
ATOM 602 C CA . ARG A 1 78 ? -1.716 12.076 -12.365 1.00 59.78 78 ARG A CA 1
ATOM 603 C C . ARG A 1 78 ? -3.215 12.075 -12.652 1.00 59.78 78 ARG A C 1
ATOM 605 O O . ARG A 1 78 ? -3.661 11.426 -13.595 1.00 59.78 78 ARG A O 1
ATOM 612 N N . VAL A 1 79 ? -3.976 12.723 -11.782 1.00 54.38 79 VAL A N 1
ATOM 613 C CA . VAL A 1 79 ? -5.389 13.018 -11.992 1.00 54.38 79 VAL A CA 1
ATOM 614 C C . VAL A 1 79 ? -5.506 14.131 -13.040 1.00 54.38 79 VAL A C 1
ATOM 616 O O . VAL A 1 79 ? -4.568 14.922 -13.188 1.00 54.38 79 VAL A O 1
ATOM 619 N N . PRO A 1 80 ? -6.597 14.176 -13.825 1.00 51.47 80 PRO A N 1
ATOM 620 C CA . PRO A 1 80 ? -6.879 15.309 -14.700 1.00 51.47 80 PRO A CA 1
ATOM 621 C C . PRO A 1 80 ? -6.790 16.629 -13.924 1.00 51.47 80 PRO A C 1
ATOM 623 O O . PRO A 1 80 ? -7.188 16.693 -12.761 1.00 51.47 80 PRO A O 1
ATOM 626 N N . LEU A 1 81 ? -6.259 17.665 -14.578 1.00 49.19 81 LEU A N 1
ATOM 627 C CA . LEU A 1 81 ? -5.931 18.978 -14.000 1.00 49.19 81 LEU A CA 1
ATOM 628 C C . LEU A 1 81 ? -7.117 19.641 -13.265 1.00 49.19 81 LEU A C 1
ATOM 630 O O . LEU A 1 81 ? -6.919 20.458 -12.375 1.00 49.19 81 LEU A O 1
ATOM 634 N N . GLU A 1 82 ? -8.341 19.244 -13.606 1.00 48.69 82 GLU A N 1
ATOM 635 C CA . GLU A 1 82 ? -9.605 19.740 -13.049 1.00 48.69 82 GLU A CA 1
ATOM 636 C C . GLU A 1 82 ? -9.846 19.332 -11.581 1.00 48.69 82 GLU A C 1
ATOM 638 O O . GLU A 1 82 ? -10.696 19.910 -10.914 1.00 48.69 82 GLU A O 1
ATOM 643 N N . LEU A 1 83 ? -9.068 18.381 -11.046 1.00 52.84 83 LEU A N 1
ATOM 644 C CA . LEU A 1 83 ? -9.085 17.953 -9.637 1.00 52.84 83 LEU A CA 1
ATOM 645 C C . LEU A 1 83 ? -7.847 18.444 -8.860 1.00 52.84 83 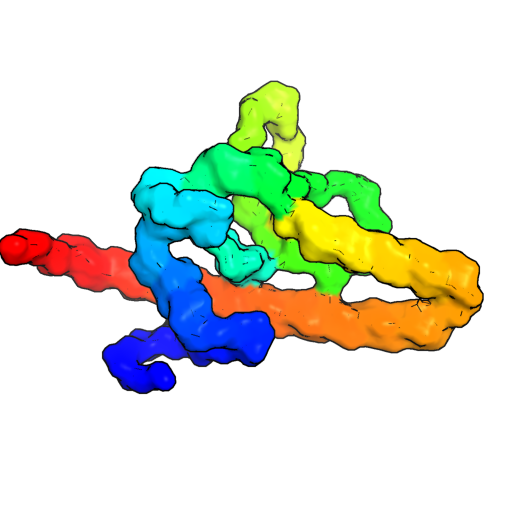LEU A C 1
ATOM 647 O O . LEU A 1 83 ? -7.452 17.816 -7.877 1.00 52.84 83 LEU A O 1
ATOM 651 N N . SER A 1 84 ? -7.195 19.520 -9.322 1.00 47.28 84 SER A N 1
ATOM 652 C CA . SER A 1 84 ? -5.960 20.086 -8.755 1.00 47.28 84 SER A CA 1
ATOM 653 C C . SER A 1 84 ? -6.143 20.630 -7.326 1.00 47.28 84 SER A C 1
ATOM 655 O O . SER A 1 84 ? -6.190 21.837 -7.096 1.00 47.28 84 SER A O 1
ATOM 657 N N . GLY A 1 85 ? -6.210 19.721 -6.356 1.00 55.28 85 GLY A N 1
ATOM 658 C CA . GLY A 1 85 ? -5.942 19.964 -4.941 1.00 55.28 85 GLY A CA 1
ATOM 659 C C . GLY A 1 85 ? -4.497 19.594 -4.557 1.00 55.28 85 GLY A C 1
ATOM 660 O O . GLY A 1 85 ? -3.712 19.189 -5.420 1.00 55.28 85 GLY A O 1
ATOM 661 N N . PRO A 1 86 ? -4.120 19.731 -3.269 1.00 54.69 86 PRO A N 1
ATOM 662 C CA . PRO A 1 86 ? -2.813 19.311 -2.752 1.00 54.69 86 PRO A CA 1
ATOM 663 C C . PRO A 1 86 ? -2.495 17.840 -3.088 1.00 54.69 86 PRO A C 1
ATOM 665 O O . PRO A 1 86 ? -3.413 17.065 -3.369 1.00 54.69 86 PRO A O 1
ATOM 668 N N . PRO A 1 87 ? -1.205 17.438 -3.079 1.00 56.03 87 PRO A N 1
ATOM 669 C CA . PRO A 1 87 ? -0.775 16.116 -3.525 1.00 56.03 87 PRO A CA 1
ATOM 670 C C . PRO A 1 87 ? -1.555 15.009 -2.815 1.00 56.03 87 PRO A C 1
ATOM 672 O O . PRO A 1 87 ? -1.404 14.767 -1.619 1.00 56.03 87 PRO A O 1
ATOM 675 N N . VAL A 1 88 ? -2.394 14.336 -3.593 1.00 67.44 88 VAL A N 1
ATOM 676 C CA . VAL A 1 88 ? -3.260 13.263 -3.130 1.00 67.44 88 VAL A CA 1
ATOM 677 C C . VAL A 1 88 ? -2.470 11.967 -3.088 1.00 67.44 88 VAL A C 1
ATOM 679 O O . VAL A 1 88 ? -2.079 11.423 -4.125 1.00 67.44 88 VAL A O 1
ATOM 682 N N . SER A 1 89 ? -2.213 11.483 -1.874 1.00 84.25 89 SER A N 1
ATOM 683 C CA . SER A 1 89 ? -1.660 10.146 -1.686 1.00 84.25 89 SER A CA 1
ATOM 684 C C . SER A 1 89 ? -2.650 9.093 -2.183 1.00 84.25 89 SER A C 1
ATOM 686 O O . SER A 1 89 ? -3.868 9.302 -2.167 1.00 84.25 89 SER A O 1
ATOM 688 N N . CYS A 1 90 ? -2.128 7.962 -2.645 1.00 89.00 90 CYS A N 1
ATOM 689 C CA . CYS A 1 90 ? -2.955 6.871 -3.143 1.00 89.00 90 CYS A CA 1
ATOM 690 C C . CYS A 1 90 ? -2.643 5.544 -2.464 1.00 89.00 90 CYS A C 1
ATOM 692 O O . CYS A 1 90 ? -1.530 5.327 -1.988 1.00 89.00 90 CYS A O 1
ATOM 694 N N . ALA A 1 91 ? -3.628 4.653 -2.471 1.00 93.25 91 ALA A N 1
ATOM 695 C CA . ALA A 1 91 ? -3.512 3.288 -1.975 1.00 93.25 91 ALA A CA 1
ATOM 696 C C . ALA A 1 91 ? -4.083 2.289 -2.981 1.00 93.25 91 ALA A C 1
ATOM 698 O O . ALA A 1 91 ? -4.812 2.664 -3.904 1.00 93.25 91 ALA A O 1
ATOM 699 N N . ILE A 1 92 ? -3.779 1.006 -2.789 1.00 94.81 92 ILE A N 1
ATOM 700 C CA . ILE A 1 92 ? -4.476 -0.068 -3.499 1.00 94.81 92 ILE A CA 1
ATOM 701 C C . ILE A 1 92 ? -5.897 -0.152 -2.948 1.00 94.81 92 ILE A C 1
ATOM 703 O O . ILE A 1 92 ? -6.076 -0.306 -1.744 1.00 94.81 92 ILE A O 1
ATOM 707 N N . ARG A 1 93 ? -6.894 -0.077 -3.837 1.00 93.94 93 ARG A N 1
ATOM 708 C CA . ARG A 1 93 ? -8.325 -0.073 -3.495 1.00 93.94 93 ARG A CA 1
ATOM 709 C C . ARG A 1 93 ? -8.685 -1.195 -2.524 1.00 93.94 93 ARG A C 1
ATOM 711 O O . ARG A 1 93 ? -9.127 -0.925 -1.422 1.00 93.94 93 ARG A O 1
ATOM 718 N N . VAL A 1 94 ? -8.390 -2.434 -2.913 1.00 95.69 94 VAL A N 1
ATOM 719 C CA . VAL A 1 94 ? -8.745 -3.633 -2.139 1.00 95.69 94 VAL A CA 1
ATOM 720 C C . VAL A 1 94 ? -8.079 -3.646 -0.759 1.00 95.69 94 VAL A C 1
ATOM 722 O O . VAL A 1 94 ? -8.720 -4.012 0.219 1.00 95.69 94 VAL A O 1
ATOM 725 N N . GLU A 1 95 ? -6.815 -3.223 -0.655 1.00 95.12 95 GLU A N 1
ATOM 726 C CA . GLU A 1 95 ? -6.117 -3.168 0.638 1.00 95.12 95 GLU A CA 1
ATOM 727 C C . GLU A 1 95 ? -6.689 -2.065 1.538 1.00 95.12 95 GLU A C 1
ATOM 729 O O . GLU A 1 95 ? -6.892 -2.285 2.729 1.00 95.12 95 GLU A O 1
ATOM 734 N N . ALA A 1 96 ? -6.959 -0.883 0.976 1.00 94.75 96 ALA A N 1
ATOM 735 C CA . ALA A 1 96 ? -7.545 0.231 1.713 1.00 94.75 96 ALA A CA 1
ATOM 736 C C . ALA A 1 96 ? -8.957 -0.106 2.206 1.00 94.75 96 ALA A C 1
ATOM 738 O O . ALA A 1 96 ? -9.263 0.138 3.371 1.00 94.75 96 ALA A O 1
ATOM 739 N N . ASP A 1 97 ? -9.787 -0.700 1.349 1.00 95.06 97 ASP A N 1
ATOM 740 C CA . ASP A 1 97 ? -11.152 -1.100 1.688 1.00 95.06 97 ASP A CA 1
ATOM 741 C C . ASP A 1 97 ? -11.141 -2.166 2.794 1.00 95.06 97 ASP A C 1
ATOM 743 O O . ASP A 1 97 ? -11.823 -1.999 3.798 1.00 95.06 97 ASP A O 1
ATOM 747 N N . ALA A 1 98 ? -10.279 -3.185 2.706 1.00 96.31 98 ALA A N 1
ATOM 748 C CA . ALA A 1 98 ? -10.162 -4.205 3.751 1.00 96.31 98 ALA A CA 1
ATOM 749 C C . ALA A 1 98 ? -9.774 -3.624 5.126 1.00 96.31 98 ALA A C 1
ATOM 751 O O . ALA A 1 98 ? -10.302 -4.047 6.152 1.00 96.31 98 ALA A O 1
ATOM 752 N N . ILE A 1 99 ? -8.870 -2.638 5.163 1.00 96.31 99 ILE A N 1
ATOM 753 C CA . ILE A 1 99 ? -8.469 -1.968 6.413 1.00 96.31 99 ILE A CA 1
ATOM 754 C C . ILE A 1 99 ? -9.623 -1.138 6.978 1.00 96.31 99 ILE A C 1
ATOM 756 O O . ILE A 1 99 ? -9.834 -1.130 8.188 1.00 96.31 99 ILE A O 1
ATOM 760 N N . ARG A 1 100 ? -10.365 -0.442 6.111 1.00 94.75 100 ARG A N 1
ATOM 761 C CA . ARG A 1 100 ? -11.515 0.378 6.509 1.00 94.75 100 ARG A CA 1
ATOM 762 C C . ARG A 1 100 ? -12.638 -0.471 7.085 1.00 94.75 100 ARG A C 1
ATOM 764 O O . ARG A 1 100 ? -13.140 -0.134 8.152 1.00 94.75 100 ARG A O 1
ATOM 771 N N . GLU A 1 101 ? -12.989 -1.561 6.408 1.00 95.75 101 GLU A N 1
ATOM 772 C CA . GLU A 1 101 ? -14.017 -2.482 6.892 1.00 95.75 101 GLU A CA 1
ATOM 773 C C . GLU A 1 101 ? -13.584 -3.114 8.213 1.00 95.75 101 GLU A C 1
ATOM 775 O O . GLU A 1 101 ? -14.344 -3.082 9.175 1.00 95.75 101 GLU A O 1
ATOM 780 N N . LYS A 1 102 ? -12.324 -3.562 8.330 1.00 96.50 102 LYS A N 1
ATOM 781 C CA . LYS A 1 102 ? -11.849 -4.146 9.588 1.00 96.50 102 LYS A CA 1
ATOM 782 C C . LYS A 1 102 ? -11.865 -3.155 10.755 1.00 96.50 102 LYS A C 1
ATOM 784 O O . LYS A 1 102 ? -12.256 -3.520 11.860 1.00 96.50 102 LYS A O 1
ATOM 789 N N . PHE A 1 103 ? -11.456 -1.909 10.517 1.00 96.06 103 PHE A N 1
ATOM 790 C CA . PHE A 1 103 ? -11.528 -0.852 11.526 1.00 96.06 103 PHE A CA 1
ATOM 791 C C . PHE A 1 103 ? -12.976 -0.592 11.952 1.00 96.06 103 PHE A C 1
ATOM 793 O O . PHE A 1 103 ? -13.253 -0.484 13.142 1.00 96.06 103 PHE A O 1
ATOM 800 N N . LYS A 1 104 ? -13.903 -0.525 10.989 1.00 95.44 104 LYS A N 1
ATOM 801 C CA . LYS A 1 104 ? -15.329 -0.322 11.255 1.00 95.44 104 LYS A CA 1
ATOM 802 C C . LYS A 1 104 ? -15.915 -1.463 12.088 1.00 95.44 104 LYS A C 1
ATOM 804 O O . LYS A 1 104 ? -16.564 -1.185 13.087 1.00 95.44 104 LYS A O 1
ATOM 809 N N . GLU A 1 105 ? -15.637 -2.715 11.727 1.00 96.12 105 GLU A N 1
ATOM 810 C CA . GLU A 1 105 ? -16.075 -3.893 12.490 1.00 96.12 105 GLU A CA 1
ATOM 811 C C . GLU A 1 105 ? -15.616 -3.833 13.953 1.00 96.12 105 GLU A C 1
ATOM 813 O O . GLU A 1 105 ? -16.404 -4.068 14.865 1.00 96.12 105 GLU A O 1
ATOM 818 N N . LEU A 1 106 ? -14.339 -3.510 14.187 1.00 96.00 106 LEU A N 1
ATOM 819 C CA . LEU A 1 106 ? -13.774 -3.425 15.537 1.00 96.00 106 LEU A CA 1
ATOM 820 C C . LEU A 1 106 ? -14.341 -2.240 16.326 1.00 96.00 106 LEU A C 1
ATOM 822 O O . LEU A 1 106 ? -14.602 -2.365 17.519 1.00 96.00 106 LEU A O 1
ATOM 826 N N . LEU A 1 107 ? -14.577 -1.110 15.657 1.00 94.56 107 LEU A N 1
ATOM 827 C CA . LEU A 1 107 ? -15.215 0.053 16.265 1.00 94.56 107 LEU A CA 1
ATOM 828 C C . LEU A 1 107 ? -16.662 -0.250 16.682 1.00 94.56 107 LEU A C 1
ATOM 830 O O . LEU A 1 107 ? -17.073 0.123 17.777 1.00 94.56 107 LEU A O 1
ATOM 834 N N . GLU A 1 108 ? -17.424 -0.939 15.829 1.00 96.06 108 GLU A N 1
ATOM 835 C CA . GLU A 1 108 ? -18.817 -1.326 16.091 1.00 96.06 108 GLU A CA 1
ATOM 836 C C . GLU A 1 108 ? -18.936 -2.412 17.170 1.00 96.06 108 GLU A C 1
ATOM 838 O O . GLU A 1 108 ? -19.926 -2.436 17.900 1.00 96.06 108 GLU A O 1
ATOM 843 N N . ALA A 1 109 ? -17.925 -3.274 17.321 1.00 95.44 109 ALA A N 1
ATOM 844 C CA . ALA A 1 109 ? -17.867 -4.261 18.399 1.00 95.44 109 ALA A CA 1
ATOM 845 C C . ALA A 1 109 ? -17.722 -3.624 19.796 1.00 95.44 109 ALA A C 1
ATOM 847 O O . ALA A 1 109 ? -18.079 -4.253 20.790 1.00 95.44 109 ALA A O 1
ATOM 848 N N . GLY A 1 110 ? -17.215 -2.387 19.880 1.00 93.44 110 GLY A N 1
ATOM 849 C CA . GLY A 1 110 ? -17.115 -1.619 21.125 1.00 93.44 110 GLY A CA 1
ATOM 850 C C . GLY A 1 110 ? -16.004 -2.059 22.085 1.00 93.44 110 GLY A C 1
ATOM 851 O O . GLY A 1 110 ? -15.889 -1.486 23.167 1.00 93.44 110 GLY A O 1
ATOM 852 N N . ASP A 1 111 ? -15.179 -3.037 21.703 1.00 93.31 111 ASP A N 1
ATOM 853 C CA . ASP A 1 111 ? -14.005 -3.463 22.469 1.00 93.31 111 ASP A CA 1
ATOM 854 C C . ASP A 1 111 ? -12.798 -2.587 22.103 1.00 93.31 111 ASP A C 1
ATOM 856 O O . ASP A 1 111 ? -12.140 -2.767 21.072 1.00 93.31 111 ASP A O 1
ATOM 860 N N . THR A 1 112 ? -12.541 -1.588 22.946 1.00 94.06 112 THR A N 1
ATOM 861 C CA . THR A 1 112 ? -11.475 -0.609 22.723 1.00 94.06 112 THR A CA 1
ATOM 862 C C . THR A 1 112 ? -10.086 -1.225 22.811 1.00 94.06 112 THR A C 1
ATOM 864 O O . THR A 1 112 ? -9.211 -0.823 22.050 1.00 94.06 112 THR A O 1
ATOM 867 N N . ASP A 1 113 ? -9.886 -2.223 23.674 1.00 96.38 113 ASP A N 1
ATOM 868 C CA . ASP A 1 113 ? -8.574 -2.842 23.876 1.00 96.38 113 ASP A CA 1
ATOM 869 C C . ASP A 1 113 ? -8.175 -3.660 22.643 1.00 96.38 113 ASP A C 1
ATOM 871 O O . ASP A 1 113 ? -7.038 -3.580 22.167 1.00 96.38 113 ASP A O 1
ATOM 875 N N . VAL A 1 114 ? -9.128 -4.404 22.072 1.00 96.69 114 VAL A N 1
ATOM 876 C CA . VAL A 1 114 ? -8.912 -5.155 20.828 1.00 96.69 114 VAL A CA 1
ATOM 877 C C . VAL A 1 114 ? -8.665 -4.211 19.649 1.00 96.69 114 VAL A C 1
ATOM 879 O O . VAL A 1 114 ? -7.776 -4.473 18.831 1.00 96.69 114 VAL A O 1
ATOM 882 N N . LEU A 1 115 ? -9.418 -3.109 19.552 1.00 95.94 115 LEU A N 1
ATOM 883 C CA . LEU A 1 115 ? -9.223 -2.108 18.502 1.00 95.94 115 LEU A CA 1
ATOM 884 C C . LEU A 1 115 ? -7.835 -1.458 18.595 1.00 95.94 115 LEU A C 1
ATOM 886 O O . LEU A 1 115 ? -7.119 -1.411 17.594 1.00 95.94 115 LEU A O 1
ATOM 890 N N . ASP A 1 116 ? -7.429 -1.015 19.782 1.00 95.94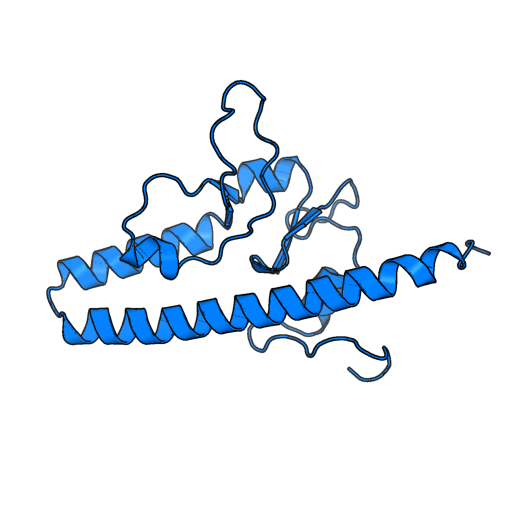 116 ASP A N 1
ATOM 891 C CA . ASP A 1 116 ? -6.148 -0.337 19.992 1.00 95.94 116 ASP A CA 1
ATOM 892 C C . ASP A 1 116 ? -4.958 -1.279 19.748 1.00 95.94 116 ASP A C 1
ATOM 894 O O . ASP A 1 116 ? -3.978 -0.892 19.099 1.00 95.94 116 ASP A O 1
ATOM 898 N N . ALA A 1 117 ? -5.055 -2.540 20.186 1.00 97.12 117 ALA A N 1
ATOM 899 C CA . ALA A 1 117 ? -4.041 -3.555 19.908 1.00 97.12 117 ALA A CA 1
ATOM 900 C C . ALA A 1 117 ? -3.882 -3.799 18.397 1.00 97.12 117 ALA A C 1
ATOM 902 O O . ALA A 1 117 ? -2.759 -3.804 17.878 1.00 97.12 117 ALA A O 1
ATOM 903 N N . TRP A 1 118 ? -5.000 -3.935 17.675 1.00 97.44 118 TRP A N 1
ATOM 904 C CA . TRP A 1 118 ? -4.993 -4.107 16.223 1.00 97.44 118 TRP A CA 1
ATOM 905 C C . TRP A 1 118 ? -4.425 -2.880 15.498 1.00 97.44 118 TRP A C 1
ATOM 907 O O . TRP A 1 118 ? -3.612 -3.021 14.579 1.00 97.44 118 TRP A O 1
ATOM 917 N N . GLU A 1 119 ? -4.794 -1.666 15.917 1.00 96.56 119 GLU A N 1
ATOM 918 C CA . GLU A 1 119 ? -4.236 -0.430 15.362 1.00 96.56 119 GLU A CA 1
ATOM 919 C C . GLU A 1 119 ? -2.723 -0.356 15.542 1.00 96.56 119 GLU A C 1
ATOM 921 O O . GLU A 1 119 ? -2.002 -0.005 14.601 1.00 96.56 119 GLU A O 1
ATOM 926 N N . GLN A 1 120 ? -2.228 -0.693 16.734 1.00 96.62 120 GLN A N 1
ATOM 927 C CA . GLN A 1 120 ? -0.803 -0.670 17.031 1.00 96.62 120 GLN A CA 1
ATOM 928 C C . GLN A 1 120 ? -0.041 -1.679 16.170 1.00 96.62 120 GLN A C 1
ATOM 930 O O . GLN A 1 120 ? 0.951 -1.303 15.535 1.00 96.62 120 GLN A O 1
ATOM 935 N N . GLU A 1 121 ? -0.508 -2.927 16.100 1.00 96.25 121 GLU A N 1
ATOM 936 C CA . GLU A 1 121 ? 0.090 -3.962 15.253 1.00 96.25 121 GLU A CA 1
ATOM 937 C C . GLU A 1 121 ? 0.122 -3.507 13.790 1.00 96.25 121 GLU A C 1
ATOM 939 O O . GLU A 1 121 ? 1.175 -3.478 13.141 1.00 96.25 121 GLU A O 1
ATOM 944 N N . ARG A 1 122 ? -1.021 -3.049 13.275 1.00 96.19 122 ARG A N 1
ATOM 945 C CA . ARG A 1 122 ? -1.151 -2.618 11.885 1.00 96.19 122 ARG A CA 1
ATOM 946 C C . ARG A 1 122 ? -0.257 -1.424 11.571 1.00 96.19 122 ARG A C 1
ATOM 948 O O . ARG A 1 122 ? 0.377 -1.396 10.512 1.00 96.19 122 ARG A O 1
ATOM 955 N N . ARG A 1 123 ? -0.158 -0.461 12.490 1.00 95.44 123 ARG A N 1
ATOM 956 C CA . ARG A 1 123 ? 0.729 0.701 12.371 1.00 95.44 123 ARG A CA 1
ATOM 957 C C . ARG A 1 123 ? 2.193 0.283 12.293 1.00 95.44 123 ARG A C 1
ATOM 959 O O . ARG A 1 123 ? 2.934 0.865 11.501 1.00 95.44 123 ARG A O 1
ATOM 966 N N . MET A 1 124 ? 2.614 -0.715 13.070 1.00 95.69 124 MET A N 1
ATOM 967 C CA . MET A 1 124 ? 3.983 -1.237 13.009 1.00 95.69 124 MET A CA 1
ATOM 968 C C . MET A 1 124 ? 4.288 -1.840 11.637 1.00 95.69 124 MET A C 1
ATOM 970 O O . MET A 1 124 ? 5.313 -1.503 11.042 1.00 95.69 124 MET A O 1
ATOM 974 N N . VAL A 1 125 ? 3.361 -2.626 11.083 1.00 94.88 125 VAL A N 1
ATOM 975 C CA . VAL A 1 125 ? 3.489 -3.174 9.723 1.00 94.88 125 VAL A CA 1
ATOM 976 C C . VAL A 1 125 ? 3.586 -2.054 8.677 1.00 94.88 125 VAL A C 1
ATOM 978 O O . VAL A 1 125 ? 4.436 -2.099 7.786 1.00 94.88 125 VAL A O 1
ATOM 981 N N . THR A 1 126 ? 2.761 -1.010 8.789 1.00 94.31 126 THR A N 1
ATOM 982 C CA . THR A 1 126 ? 2.790 0.135 7.863 1.00 94.31 126 THR A CA 1
ATOM 983 C C . THR A 1 126 ? 4.097 0.919 7.948 1.00 94.31 126 THR A C 1
ATOM 985 O O . THR A 1 126 ? 4.667 1.271 6.914 1.00 94.31 126 THR A O 1
ATOM 988 N N . ILE A 1 127 ? 4.618 1.150 9.155 1.00 93.94 127 ILE A N 1
ATOM 989 C CA . ILE A 1 127 ? 5.920 1.796 9.357 1.00 93.94 127 ILE A CA 1
ATOM 990 C C . ILE A 1 127 ? 7.037 0.974 8.714 1.00 93.94 127 ILE A C 1
ATOM 992 O O . ILE A 1 127 ? 7.893 1.547 8.036 1.00 93.94 127 ILE A O 1
ATOM 996 N N . GLU A 1 128 ? 7.033 -0.345 8.898 1.00 95.00 128 GLU A N 1
ATOM 997 C CA . GLU A 1 128 ? 8.076 -1.207 8.346 1.00 95.00 128 GLU A CA 1
ATOM 998 C C . GLU A 1 128 ? 8.050 -1.210 6.816 1.00 95.00 128 GLU A C 1
ATOM 1000 O O . GLU A 1 128 ? 9.064 -0.926 6.176 1.00 95.00 128 GLU A O 1
ATOM 1005 N N . ARG A 1 129 ? 6.864 -1.349 6.213 1.00 94.81 129 ARG A N 1
ATOM 1006 C CA . ARG A 1 129 ? 6.704 -1.277 4.754 1.00 94.81 129 ARG A CA 1
ATOM 1007 C C . ARG A 1 129 ? 7.153 0.067 4.169 1.00 94.81 129 ARG A C 1
ATOM 1009 O O . ARG A 1 129 ? 7.705 0.107 3.069 1.00 94.81 129 ARG A O 1
ATOM 1016 N N . ILE A 1 130 ? 6.984 1.174 4.897 1.00 92.25 130 ILE A N 1
ATOM 1017 C CA . ILE A 1 130 ? 7.513 2.490 4.493 1.00 92.25 130 ILE A CA 1
ATOM 1018 C C . ILE A 1 130 ? 9.050 2.505 4.511 1.00 92.25 130 ILE A C 1
ATOM 1020 O O . ILE A 1 130 ? 9.666 3.079 3.605 1.00 92.25 130 ILE A O 1
ATOM 1024 N N . LYS A 1 131 ? 9.692 1.891 5.514 1.00 93.75 131 LYS A N 1
ATOM 1025 C CA . L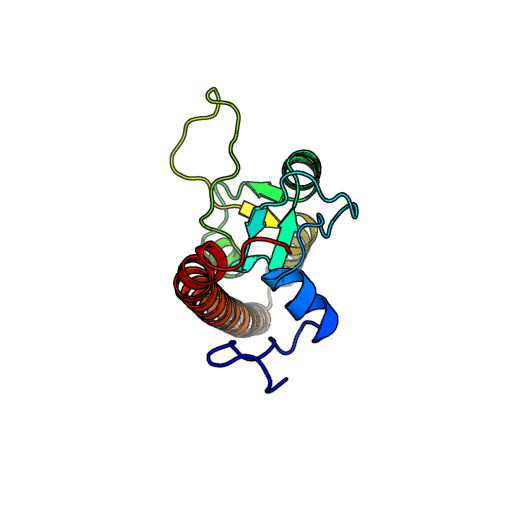YS A 1 131 ? 11.162 1.790 5.569 1.00 93.75 131 LYS A CA 1
ATOM 1026 C C . LYS A 1 131 ? 11.698 0.966 4.401 1.00 93.75 131 LYS A C 1
ATOM 1028 O O . LYS A 1 131 ? 12.620 1.417 3.720 1.00 93.75 131 LYS A O 1
ATOM 1033 N N . GLU A 1 132 ? 11.090 -0.183 4.126 1.00 94.94 132 GLU A N 1
ATOM 1034 C CA . GLU A 1 132 ? 11.447 -1.045 2.994 1.00 94.94 132 GLU A CA 1
ATOM 1035 C C . GLU A 1 132 ? 11.291 -0.306 1.661 1.00 94.94 132 G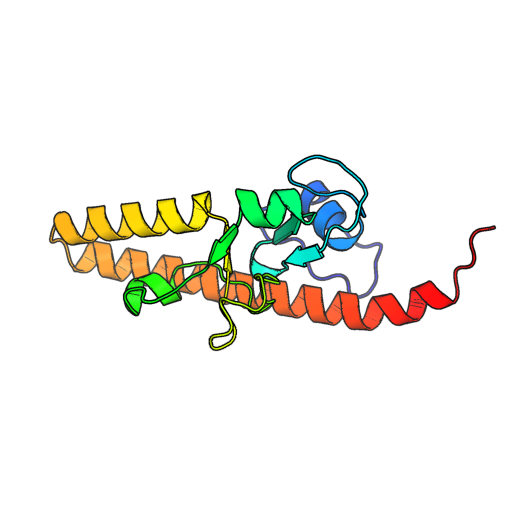LU A C 1
ATOM 1037 O O . GLU A 1 132 ? 12.217 -0.271 0.849 1.00 94.94 132 GLU A O 1
ATOM 1042 N N . ALA A 1 133 ? 10.158 0.374 1.451 1.00 93.19 133 ALA A N 1
ATOM 1043 C CA . ALA A 1 133 ? 9.917 1.172 0.252 1.00 93.19 133 ALA A CA 1
ATOM 1044 C C . ALA A 1 133 ? 10.959 2.288 0.078 1.00 93.19 133 ALA A C 1
ATOM 1046 O O . ALA A 1 133 ? 11.420 2.551 -1.038 1.00 93.19 133 ALA A O 1
ATOM 1047 N N . ARG A 1 134 ? 11.388 2.923 1.178 1.00 92.56 134 ARG A N 1
ATOM 1048 C CA . ARG A 1 134 ? 12.472 3.914 1.165 1.00 92.56 134 ARG A CA 1
ATOM 1049 C C . ARG A 1 134 ? 13.807 3.284 0.766 1.00 92.56 134 ARG A C 1
ATOM 1051 O O . ARG A 1 134 ? 14.515 3.880 -0.047 1.00 92.56 134 ARG A O 1
ATOM 1058 N N . ALA A 1 135 ? 14.132 2.100 1.284 1.00 93.62 135 ALA A N 1
ATOM 1059 C CA . ALA A 1 135 ? 15.344 1.367 0.917 1.00 93.62 135 ALA A CA 1
ATOM 1060 C C . ALA A 1 135 ? 15.338 0.978 -0.571 1.00 93.62 135 ALA A C 1
ATOM 1062 O O . ALA A 1 135 ? 16.300 1.256 -1.286 1.00 93.62 135 ALA A O 1
ATOM 1063 N N . ILE A 1 136 ? 14.216 0.449 -1.070 1.00 92.25 136 ILE A N 1
ATOM 1064 C CA . ILE A 1 136 ? 13.995 0.146 -2.492 1.00 92.25 136 ILE A CA 1
ATOM 1065 C C . ILE A 1 136 ? 14.200 1.396 -3.351 1.00 92.25 136 ILE A C 1
ATOM 1067 O O . ILE A 1 136 ? 14.922 1.374 -4.349 1.00 92.25 136 ILE A O 1
ATOM 1071 N N . ARG A 1 137 ? 13.589 2.517 -2.961 1.00 90.12 137 ARG A N 1
ATOM 1072 C CA . ARG A 1 137 ? 13.706 3.787 -3.682 1.00 90.12 137 ARG A CA 1
ATOM 1073 C C . ARG A 1 137 ? 15.148 4.294 -3.709 1.00 90.12 137 ARG A C 1
ATOM 1075 O O . ARG A 1 137 ? 15.588 4.783 -4.749 1.00 90.12 137 ARG A O 1
ATOM 1082 N N . ALA A 1 138 ? 15.874 4.190 -2.596 1.00 91.12 138 ALA A N 1
ATOM 1083 C CA . ALA A 1 138 ? 17.283 4.568 -2.512 1.00 91.12 138 ALA A CA 1
ATOM 1084 C C . ALA A 1 138 ? 18.152 3.697 -3.432 1.00 91.12 138 ALA A C 1
ATOM 1086 O O . ALA A 1 138 ? 18.905 4.237 -4.242 1.00 91.12 138 ALA A O 1
ATOM 1087 N N . PHE A 1 139 ? 17.964 2.375 -3.389 1.00 91.62 139 PHE A N 1
ATOM 1088 C CA . PHE A 1 139 ? 18.640 1.428 -4.272 1.00 91.62 139 PHE A CA 1
ATOM 1089 C C . PHE A 1 139 ? 18.371 1.724 -5.753 1.00 91.62 139 PHE A C 1
ATOM 1091 O O . PHE A 1 139 ? 19.293 1.852 -6.551 1.00 91.62 139 PHE A O 1
ATOM 1098 N N . LEU A 1 140 ? 17.113 1.923 -6.148 1.00 89.00 140 LEU A N 1
ATOM 1099 C CA . LEU A 1 140 ? 16.785 2.206 -7.549 1.00 89.00 140 LEU A CA 1
ATOM 1100 C C . LEU A 1 140 ? 17.344 3.553 -8.028 1.00 89.00 140 LEU A C 1
ATOM 1102 O O . LEU A 1 140 ? 17.667 3.695 -9.211 1.00 89.00 140 LEU A O 1
ATOM 1106 N N . LYS A 1 141 ? 17.465 4.548 -7.139 1.00 87.38 141 LYS A N 1
ATOM 1107 C CA . LYS A 1 141 ? 18.113 5.830 -7.454 1.00 87.38 141 LYS A CA 1
ATOM 1108 C C . LYS A 1 141 ? 19.613 5.668 -7.700 1.00 87.38 141 LYS A C 1
ATOM 1110 O O . LYS A 1 141 ? 20.106 6.297 -8.630 1.00 87.38 141 LYS A O 1
ATOM 1115 N N . SER A 1 142 ? 20.316 4.843 -6.922 1.00 86.44 142 SER A N 1
ATOM 1116 C CA . SER A 1 142 ? 21.746 4.570 -7.136 1.00 86.44 142 SER A CA 1
ATOM 1117 C C . SER A 1 142 ? 22.004 3.601 -8.295 1.00 86.44 142 SER A C 1
ATOM 1119 O O . SER A 1 142 ? 23.046 3.684 -8.939 1.00 86.44 142 SER A O 1
ATOM 1121 N N . TRP A 1 143 ? 21.037 2.739 -8.626 1.00 81.62 143 TRP A N 1
ATOM 1122 C CA . TRP A 1 143 ? 21.140 1.755 -9.708 1.00 81.62 143 TRP A CA 1
ATOM 1123 C C . TRP A 1 143 ? 20.910 2.339 -11.112 1.00 81.62 143 TRP A C 1
ATOM 1125 O O . TRP A 1 143 ? 21.642 2.028 -12.052 1.00 81.62 143 TRP A O 1
ATOM 1135 N N . LYS A 1 144 ? 19.909 3.217 -11.288 1.00 69.12 144 LYS A N 1
ATOM 1136 C CA . LYS A 1 144 ? 19.578 3.841 -12.592 1.00 69.12 144 LYS A CA 1
ATOM 1137 C C . LYS A 1 144 ? 20.750 4.565 -13.295 1.00 69.12 144 LYS A C 1
ATOM 1139 O O . LYS A 1 144 ? 20.809 4.494 -14.523 1.00 69.12 144 LYS A O 1
ATOM 1144 N N . PRO A 1 145 ? 21.677 5.249 -12.597 1.00 56.00 145 PRO A N 1
ATOM 1145 C CA . PRO A 1 145 ? 22.887 5.812 -13.192 1.00 56.00 145 PRO A CA 1
ATOM 1146 C C . PRO A 1 145 ? 23.755 4.780 -13.923 1.00 56.00 145 PRO A C 1
ATOM 1148 O O . PRO A 1 145 ? 24.250 5.086 -15.005 1.00 56.00 145 PRO A O 1
ATOM 1151 N N . ASN A 1 146 ? 23.862 3.556 -13.396 1.00 51.22 146 ASN A N 1
ATOM 1152 C CA . ASN A 1 146 ? 24.774 2.523 -13.899 1.00 51.22 146 ASN A CA 1
ATOM 1153 C C . ASN A 1 146 ? 24.269 1.828 -15.174 1.00 51.22 146 ASN A C 1
ATOM 1155 O O . ASN A 1 146 ? 25.058 1.301 -15.952 1.00 51.22 146 ASN A O 1
ATOM 1159 N N . MET A 1 147 ? 22.962 1.875 -15.451 1.00 47.88 147 MET A N 1
ATOM 1160 C CA . MET A 1 147 ? 22.387 1.277 -16.664 1.00 47.88 147 MET A CA 1
ATOM 1161 C C . MET A 1 147 ? 22.530 2.152 -17.919 1.00 47.88 147 MET A C 1
ATOM 1163 O O . MET A 1 147 ? 22.335 1.650 -19.021 1.00 47.88 147 MET A O 1
ATOM 1167 N N . ARG A 1 148 ? 22.899 3.440 -17.798 1.00 44.69 148 ARG A N 1
ATOM 1168 C CA . ARG A 1 148 ? 23.134 4.319 -18.965 1.00 44.69 148 ARG A CA 1
ATOM 1169 C C . ARG A 1 148 ? 24.383 3.946 -19.780 1.00 44.69 148 ARG A C 1
ATOM 1171 O O . ARG A 1 148 ? 24.515 4.415 -20.904 1.00 44.69 148 ARG A O 1
ATOM 1178 N N . GLY A 1 149 ? 25.264 3.098 -19.239 1.00 41.19 149 GLY A N 1
ATOM 1179 C CA . GLY A 1 149 ? 26.442 2.563 -19.936 1.00 41.19 149 GLY A CA 1
ATOM 1180 C C . GLY A 1 149 ? 26.223 1.214 -20.636 1.00 41.19 149 GLY A C 1
ATOM 1181 O O . GLY A 1 149 ? 27.047 0.815 -21.453 1.00 41.19 149 GLY A O 1
ATOM 1182 N N . LEU A 1 150 ? 25.116 0.518 -20.363 1.00 45.28 150 LEU A N 1
ATOM 1183 C CA . LEU A 1 150 ? 24.779 -0.753 -21.008 1.00 45.28 150 LEU A CA 1
ATOM 1184 C C . LEU A 1 150 ? 23.978 -0.467 -22.280 1.00 45.28 150 LEU A C 1
ATOM 1186 O O . LEU A 1 150 ? 22.750 -0.555 -22.302 1.00 45.28 150 LEU A O 1
ATOM 1190 N N . LYS A 1 151 ? 24.688 -0.091 -23.351 1.00 29.83 151 LYS A N 1
ATOM 1191 C CA . LYS A 1 151 ? 24.125 -0.188 -24.701 1.00 29.83 151 LYS A CA 1
ATOM 1192 C C . LYS A 1 151 ? 23.810 -1.667 -24.969 1.00 29.83 151 LYS A C 1
ATOM 1194 O O . LYS A 1 151 ? 24.666 -2.506 -24.678 1.00 29.83 151 LYS A O 1
ATOM 1199 N N . PRO A 1 152 ? 22.617 -2.007 -25.483 1.00 43.91 152 PRO A N 1
ATOM 1200 C CA . PRO A 1 152 ? 22.372 -3.360 -25.961 1.00 43.91 152 PRO A CA 1
ATOM 1201 C C . PRO A 1 152 ? 23.401 -3.681 -27.056 1.00 43.91 152 PRO A C 1
ATOM 1203 O O . PRO A 1 152 ? 23.653 -2.837 -27.919 1.00 43.91 152 PRO A O 1
ATOM 1206 N N . LYS A 1 153 ? 24.042 -4.850 -26.939 1.00 38.50 153 LYS A N 1
ATOM 1207 C CA . LYS A 1 153 ? 24.823 -5.449 -28.027 1.00 38.50 153 LYS A CA 1
ATOM 1208 C C . LYS A 1 153 ? 23.894 -5.854 -29.161 1.00 38.50 153 LYS A C 1
ATOM 1210 O O . LYS A 1 153 ? 22.765 -6.288 -28.839 1.00 38.50 153 LYS A O 1
#

Organism: NCBI:txid456999

Foldseek 3Di:
DPPDPLDDDDDPPDDPVLQCCLQPNCAFPVPRDNPQFDHQQLQSGTHDLVCCVVFKDFDDDDDPLLVLLFRWGLPANPDPCVPDDPRTIMGGPVRSVVSVVVLVVVVVVVPPVVNVVVSVVSNVVSVVSVVRSVSSVVVSVVVVVVCVPDDDD